Protein AF-A0ABD3GAK3-F1 (afdb_monomer)

InterPro domains:
  IPR001360 Glycoside hydrolase family 1 [PF00232] (16-98)
  IPR001360 Glycoside hydrolase family 1 [PTHR10353] (24-97)
  IPR017853 Glycoside hydrolase superfamily [SSF51445] (14-97)
  IPR033132 Glycosyl hydrolases family 1, N-terminal conserved site [PS00653] (23-37)

Secondary structure (DSSP, 8-state):
---------------GGGS-TTPPPEEE--HHHHS----S--STTS---SSTT-HHHHHHHHHHHHHHHT-SEEE----HHHH-TTSS-SS--HHHH-

Nearest PDB structures (foldseek):
  1wcg-assembly2_B  TM=8.698E-01  e=4.087E-07  Brevicoryne brassicae
  5cg0-assembly3_F  TM=8.748E-01  e=8.775E-07  Spodoptera frugiperda
  8in1-assembly2_B  TM=8.672E-01  e=1.640E-06  Aplysia kurodai
  5gnx-assembly1_B  TM=8.521E-01  e=1.530E-06  metagenome
  2e40-assembly1_A  TM=8.485E-01  e=6.982E-05  Phanerodontia chrysosporium

Foldseek 3Di:
DDDDDPDDDDPPPDDPVVDPPPDFFEDEDECLQAQACFPFQPDPVSDGSNPRNNCVVVVVVVVVVRVVVPGPDYYYDQDCCQQPVVSPPPHGDVVSVD

Organism: NCBI:txid122646

pLDDT: mean 84.59, std 15.55, range [32.66, 97.12]

Structure (mmCIF, N/CA/C/O backbone):
data_AF-A0ABD3GAK3-F1
#
_entry.id   AF-A0ABD3GAK3-F1
#
loop_
_atom_site.group_PDB
_atom_site.id
_atom_site.type_symbol
_atom_site.label_atom_id
_atom_site.label_alt_id
_atom_site.label_comp_id
_atom_site.label_asym_id
_atom_site.label_entity_id
_atom_site.label_seq_id
_atom_site.pdbx_PDB_ins_code
_atom_site.Cartn_x
_atom_site.Cartn_y
_atom_site.Cartn_z
_atom_site.occupancy
_atom_site.B_iso_or_equiv
_atom_site.auth_seq_id
_atom_site.auth_comp_id
_atom_site.auth_asym_id
_atom_site.auth_atom_id
_atom_site.pdbx_PDB_model_num
ATOM 1 N N . MET A 1 1 ? -44.030 40.376 13.162 1.00 38.03 1 MET A N 1
ATOM 2 C CA . MET A 1 1 ? -42.704 39.820 12.826 1.00 38.03 1 MET A CA 1
ATOM 3 C C . MET A 1 1 ? -42.669 38.407 13.383 1.00 38.03 1 MET A C 1
ATOM 5 O O . MET A 1 1 ? -42.606 38.245 14.592 1.00 38.03 1 MET A O 1
ATOM 9 N N . LEU A 1 2 ? -42.896 37.410 12.529 1.00 32.66 2 LEU A N 1
ATOM 10 C CA . LEU A 1 2 ? -42.962 36.000 12.914 1.00 32.66 2 LEU A CA 1
ATOM 11 C C . LEU A 1 2 ? -41.574 35.401 12.661 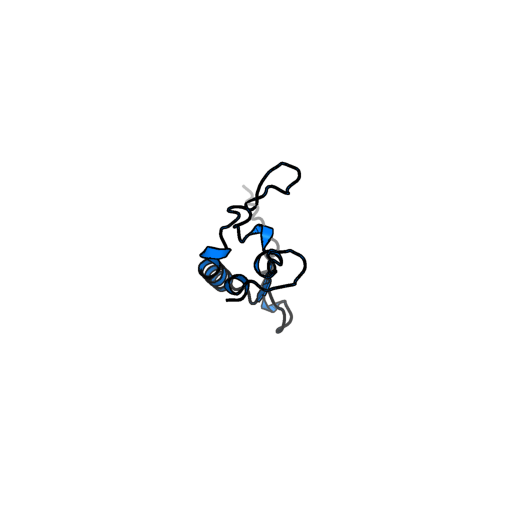1.00 32.66 2 LEU A C 1
ATOM 13 O O . LEU A 1 2 ? -41.163 35.300 11.508 1.00 32.66 2 LEU A O 1
ATOM 17 N N . PHE A 1 3 ? -40.831 35.071 13.717 1.00 39.47 3 PHE A N 1
ATOM 18 C CA . PHE A 1 3 ? -39.589 34.310 13.582 1.00 39.47 3 PHE A CA 1
ATOM 19 C C . PHE A 1 3 ? -39.952 32.830 13.425 1.00 39.47 3 PHE A C 1
ATOM 21 O O . PHE A 1 3 ? -40.423 32.197 14.366 1.00 39.47 3 PHE A O 1
ATOM 28 N N . LEU A 1 4 ? -39.762 32.294 12.220 1.00 41.50 4 LEU A N 1
ATOM 29 C CA . LEU A 1 4 ? -39.777 30.858 11.957 1.00 41.50 4 LEU A CA 1
ATOM 30 C C . LEU A 1 4 ? -38.407 30.299 12.352 1.00 41.50 4 LEU A C 1
ATOM 32 O O . LEU A 1 4 ? -37.429 30.483 11.632 1.00 41.50 4 LEU A O 1
ATOM 36 N N . THR A 1 5 ? -38.319 29.638 13.504 1.00 41.22 5 THR A N 1
ATOM 37 C CA . THR A 1 5 ? -37.172 28.792 13.841 1.00 41.22 5 THR A CA 1
ATOM 38 C C . THR A 1 5 ? -37.322 27.469 13.099 1.00 41.22 5 THR A C 1
ATOM 40 O O . THR A 1 5 ? -38.226 26.677 13.366 1.00 41.22 5 THR A O 1
ATOM 43 N N . THR A 1 6 ? -36.451 27.229 12.122 1.00 48.81 6 THR A N 1
ATOM 44 C CA . THR A 1 6 ? -36.355 25.934 11.450 1.00 48.81 6 THR A CA 1
ATOM 45 C C . THR A 1 6 ? -35.861 24.908 12.466 1.00 48.81 6 THR A C 1
ATOM 47 O O . THR A 1 6 ? -34.697 24.925 12.865 1.00 48.81 6 THR A O 1
ATOM 50 N N . LYS A 1 7 ? -36.750 24.024 12.925 1.00 48.88 7 LYS A N 1
ATOM 51 C CA . LYS A 1 7 ? -36.365 22.816 13.656 1.00 48.88 7 LYS A CA 1
ATOM 52 C C . LYS A 1 7 ? -35.566 21.946 12.683 1.00 48.88 7 LYS A C 1
ATOM 54 O O . LYS A 1 7 ? -36.150 21.387 11.758 1.00 48.88 7 LYS A O 1
ATOM 59 N N . SER A 1 8 ? -34.247 21.887 12.866 1.00 54.75 8 SER A N 1
ATOM 60 C CA . SER A 1 8 ? -33.407 20.879 12.220 1.00 54.75 8 SER A CA 1
ATOM 61 C C . SER A 1 8 ? -33.979 19.506 12.577 1.00 54.75 8 SER A C 1
ATOM 63 O O . SER A 1 8 ? -34.146 19.182 13.756 1.00 54.75 8 SER A O 1
ATOM 65 N N . LEU A 1 9 ? -34.399 18.753 11.565 1.00 58.69 9 LEU A N 1
ATOM 66 C CA . LEU A 1 9 ? -34.896 17.397 11.733 1.00 58.69 9 LEU A CA 1
ATOM 67 C C . LEU A 1 9 ? -33.673 16.478 11.764 1.00 58.69 9 LEU A C 1
ATOM 69 O O . LEU A 1 9 ? -33.139 16.166 10.713 1.00 58.69 9 LEU A O 1
ATOM 73 N N . ILE A 1 10 ? -33.258 16.100 12.977 1.00 57.34 10 ILE A N 1
ATOM 74 C CA . ILE A 1 10 ? -32.400 14.949 13.304 1.00 57.34 10 ILE A CA 1
ATOM 75 C C . ILE A 1 10 ? -31.130 14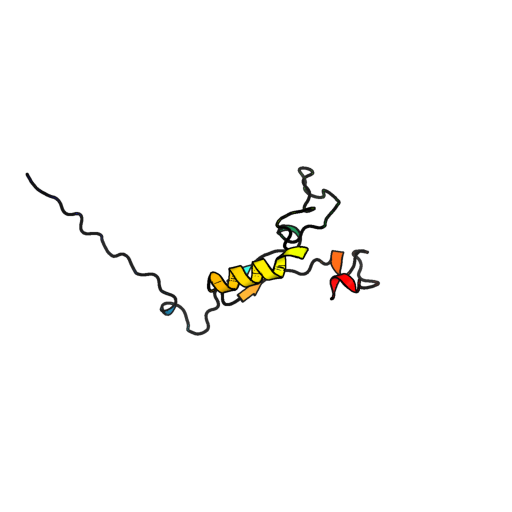.850 12.433 1.00 57.34 10 ILE A C 1
ATOM 77 O O . ILE A 1 10 ? -31.117 14.198 11.392 1.00 57.34 10 ILE A O 1
ATOM 81 N N . GLU A 1 11 ? -30.023 15.422 12.912 1.00 62.22 11 GLU A N 1
ATOM 82 C CA . GLU A 1 11 ? -28.697 14.898 12.565 1.00 62.22 11 GLU A CA 1
ATOM 83 C C . GLU A 1 11 ? -28.571 13.522 13.237 1.00 62.22 11 GLU A C 1
ATOM 85 O O . GLU A 1 11 ? -28.339 13.418 14.439 1.00 62.22 11 GLU A O 1
ATOM 90 N N . GLU A 1 12 ? -28.825 12.448 12.491 1.00 65.38 12 GLU A N 1
ATOM 91 C CA . GLU A 1 12 ? -28.443 11.101 12.916 1.00 65.38 12 GLU A CA 1
ATOM 92 C C . GLU A 1 12 ? -26.913 11.077 13.040 1.00 65.38 12 GLU A C 1
ATOM 94 O O . GLU A 1 12 ? -26.211 11.086 12.032 1.00 65.38 12 GLU A O 1
ATOM 99 N N . ASP A 1 13 ? -26.396 11.074 14.269 1.00 74.50 13 ASP A N 1
ATOM 100 C CA . ASP A 1 13 ? -24.958 11.028 14.547 1.00 74.50 13 ASP A CA 1
ATOM 101 C C . ASP A 1 13 ? -24.373 9.684 14.077 1.00 74.50 13 ASP A C 1
ATOM 103 O O . ASP A 1 13 ? -24.590 8.633 14.691 1.00 74.50 13 ASP A O 1
ATOM 107 N N . ILE A 1 14 ? -23.730 9.668 12.910 1.00 83.25 14 ILE A N 1
ATOM 108 C CA . ILE A 1 14 ? -23.154 8.454 12.325 1.00 83.25 14 ILE A CA 1
ATOM 109 C C . ILE A 1 14 ? -21.922 8.063 13.159 1.00 83.25 14 ILE A C 1
ATOM 111 O O . ILE A 1 14 ? -20.885 8.710 13.072 1.00 83.25 14 ILE A O 1
ATOM 115 N N . SER A 1 15 ? -22.029 6.975 13.934 1.00 88.69 15 SER A N 1
ATOM 116 C CA . SER A 1 15 ? -20.947 6.421 14.767 1.00 88.69 15 SER A CA 1
ATOM 117 C C . SER A 1 15 ? -20.550 5.010 14.316 1.00 88.69 15 SER A C 1
ATOM 119 O O . SER A 1 15 ? -21.382 4.247 13.812 1.00 88.69 15 SER A O 1
ATOM 121 N N . ARG A 1 16 ? -19.282 4.643 14.552 1.00 90.50 16 ARG A N 1
ATOM 122 C CA . ARG A 1 16 ? -18.728 3.296 14.318 1.00 90.50 16 ARG A CA 1
ATOM 123 C C . ARG A 1 16 ? -19.434 2.216 15.143 1.00 90.50 16 ARG A C 1
ATOM 125 O O . ARG A 1 16 ? -19.527 1.086 14.679 1.00 90.50 16 ARG A O 1
ATOM 132 N N . ASP A 1 17 ? -20.023 2.575 16.284 1.00 92.31 17 ASP A N 1
ATOM 133 C CA . ASP A 1 17 ? -20.782 1.651 17.146 1.00 92.31 17 ASP A CA 1
ATOM 134 C C . ASP A 1 17 ? -22.048 1.091 16.475 1.00 92.31 17 ASP A C 1
ATOM 136 O O . ASP A 1 17 ? -22.663 0.146 16.968 1.00 92.31 17 ASP A O 1
ATOM 140 N N . ARG A 1 18 ? -22.464 1.675 15.341 1.00 93.38 18 ARG A N 1
ATOM 141 C CA . ARG A 1 18 ? -23.588 1.177 14.536 1.00 93.38 18 ARG A CA 1
ATOM 142 C C . ARG A 1 18 ? -23.224 -0.052 13.688 1.00 93.38 18 ARG A C 1
ATOM 144 O O . ARG A 1 18 ? -24.120 -0.647 13.091 1.00 93.38 18 ARG A O 1
ATOM 151 N N . PHE A 1 19 ? -21.946 -0.418 13.604 1.00 94.12 19 PHE A N 1
ATOM 152 C CA . PHE A 1 19 ? -21.452 -1.567 12.842 1.00 94.12 19 PHE A CA 1
ATOM 153 C C . PHE A 1 19 ? -21.141 -2.753 13.772 1.00 94.12 19 PHE A C 1
ATOM 155 O O . PHE A 1 19 ? -20.951 -2.554 14.973 1.00 94.12 19 PHE A O 1
ATOM 162 N N . PRO A 1 20 ? -21.092 -3.996 13.252 1.00 96.31 20 PRO A N 1
ATOM 163 C CA . PRO A 1 20 ? -20.605 -5.143 14.018 1.00 96.31 20 PRO A CA 1
ATOM 164 C C . PRO A 1 20 ? -19.240 -4.866 14.663 1.00 96.31 20 PRO A C 1
ATOM 166 O O . PRO A 1 20 ? -18.406 -4.180 14.078 1.00 96.31 20 PRO A O 1
ATOM 169 N N . GLY A 1 21 ? -18.995 -5.417 15.855 1.00 93.50 21 GLY A N 1
ATOM 170 C CA . GLY A 1 21 ? -17.750 -5.166 16.597 1.00 93.50 21 GLY A CA 1
ATOM 171 C C . GLY A 1 21 ? -16.481 -5.691 15.910 1.00 93.50 21 GLY A C 1
ATOM 172 O O . GLY A 1 21 ? -15.381 -5.294 16.276 1.00 93.50 21 GLY A O 1
ATOM 173 N N . ASP A 1 22 ? -16.632 -6.568 14.920 1.00 94.50 22 ASP A N 1
ATOM 174 C CA . ASP A 1 22 ? -15.583 -7.121 14.062 1.00 94.50 22 ASP A CA 1
ATOM 175 C C . ASP A 1 22 ? -15.543 -6.475 12.664 1.00 94.50 22 ASP A C 1
ATOM 177 O O . ASP A 1 22 ? -14.803 -6.915 11.781 1.00 94.50 22 ASP A O 1
ATOM 181 N N . PHE A 1 23 ? -16.331 -5.422 12.439 1.00 96.19 23 PHE A N 1
ATOM 182 C CA . PHE A 1 23 ? -16.339 -4.712 11.171 1.00 96.19 23 PHE A CA 1
ATOM 183 C C . PHE A 1 23 ? -15.020 -3.960 10.959 1.00 96.19 23 PHE A C 1
ATOM 185 O O . PHE A 1 23 ? -14.568 -3.205 11.816 1.00 96.19 23 PHE A O 1
ATOM 192 N N . THR A 1 24 ? -14.422 -4.136 9.780 1.00 96.38 24 THR A N 1
ATOM 193 C CA . THR A 1 24 ? -13.150 -3.510 9.401 1.00 96.38 24 THR A CA 1
ATOM 194 C C . THR A 1 24 ? -13.398 -2.330 8.469 1.00 96.38 24 THR A C 1
ATOM 196 O O . THR A 1 24 ? -13.906 -2.507 7.359 1.00 96.38 24 THR A O 1
ATOM 199 N N . PHE A 1 25 ? -12.986 -1.133 8.876 1.00 96.06 25 PHE A N 1
ATOM 200 C CA . PHE A 1 25 ? -12.918 0.024 7.992 1.00 96.06 25 PHE A CA 1
ATOM 201 C C . PHE A 1 25 ? -11.518 0.113 7.413 1.00 96.06 25 PHE A C 1
ATOM 203 O O . PHE A 1 25 ? -10.543 0.237 8.143 1.00 96.06 25 PHE A O 1
ATOM 210 N N . GLY A 1 26 ? -11.402 0.078 6.094 1.00 96.12 26 GLY A N 1
ATOM 211 C CA . GLY A 1 26 ? -10.102 0.151 5.450 1.00 96.12 26 GLY A CA 1
ATOM 212 C C . GLY A 1 26 ? -10.103 1.001 4.199 1.00 96.12 26 GLY A C 1
ATOM 213 O O . GLY A 1 26 ? -11.149 1.407 3.691 1.00 96.12 26 GLY A O 1
ATOM 214 N N . CYS A 1 27 ? -8.903 1.221 3.684 1.00 96.19 27 CYS A N 1
ATOM 215 C CA . CYS A 1 27 ? -8.673 1.829 2.382 1.00 96.19 27 CYS A CA 1
ATOM 216 C C . CYS A 1 27 ? -8.003 0.826 1.432 1.00 96.19 27 CYS A C 1
ATOM 218 O O . CYS A 1 27 ? -7.499 -0.224 1.845 1.00 96.19 27 CYS A O 1
ATOM 220 N N . SER A 1 28 ? -8.071 1.098 0.129 1.00 96.38 28 SER A N 1
ATOM 221 C CA . SER A 1 28 ? -7.547 0.200 -0.901 1.00 96.38 28 SER A CA 1
ATOM 222 C C . SER A 1 28 ? -6.861 0.961 -2.023 1.00 96.38 28 SER A C 1
ATOM 224 O O . SER A 1 28 ? -7.399 1.950 -2.515 1.00 96.38 28 SER A O 1
ATOM 226 N N . THR A 1 29 ? -5.715 0.456 -2.464 1.00 95.56 29 THR A N 1
ATOM 227 C CA . THR A 1 29 ? -4.919 1.007 -3.568 1.00 95.56 29 THR A CA 1
ATOM 228 C C . THR A 1 29 ? -4.467 -0.104 -4.521 1.00 95.56 29 THR A C 1
ATOM 230 O O . THR A 1 29 ? -4.645 -1.299 -4.250 1.00 95.56 29 THR A O 1
ATOM 233 N N . ALA A 1 30 ? -3.911 0.285 -5.670 1.00 92.62 30 ALA A N 1
ATOM 234 C CA . ALA A 1 30 ? -3.271 -0.627 -6.611 1.00 92.62 30 ALA A CA 1
ATOM 235 C C . ALA A 1 30 ? -1.914 -0.071 -7.052 1.00 92.62 30 ALA A C 1
ATOM 237 O O . ALA A 1 30 ? -1.803 1.122 -7.327 1.00 92.62 30 ALA A O 1
ATOM 238 N N . ALA A 1 31 ? -0.925 -0.957 -7.178 1.00 91.38 31 ALA A N 1
ATOM 239 C CA . ALA A 1 31 ? 0.484 -0.644 -7.426 1.00 91.38 31 ALA A CA 1
ATOM 240 C C . ALA A 1 31 ? 0.669 0.395 -8.539 1.00 91.38 31 ALA A C 1
ATOM 242 O O . ALA A 1 31 ? 1.141 1.502 -8.299 1.00 91.38 31 ALA A O 1
ATOM 243 N N . TYR A 1 32 ? 0.165 0.097 -9.742 1.00 89.00 32 TYR A N 1
ATOM 244 C CA . TYR A 1 32 ? 0.309 0.980 -10.905 1.00 89.00 32 TYR A CA 1
ATOM 245 C C . TYR A 1 32 ? -0.313 2.375 -10.716 1.00 89.00 32 TYR A C 1
ATOM 247 O O . TYR A 1 32 ? 0.098 3.328 -11.372 1.00 89.00 32 TYR A O 1
ATOM 255 N N . GLN A 1 33 ? -1.317 2.504 -9.843 1.00 89.88 33 GLN A N 1
ATOM 256 C CA . GLN A 1 33 ? -2.012 3.770 -9.617 1.00 89.88 33 GLN A CA 1
ATOM 257 C C . GLN A 1 33 ? -1.269 4.689 -8.644 1.00 89.88 33 GLN A C 1
ATOM 259 O O . GLN A 1 33 ? -1.477 5.897 -8.719 1.00 89.88 33 GLN A O 1
ATOM 264 N N . ILE A 1 34 ? -0.450 4.142 -7.734 1.00 90.62 34 ILE A N 1
ATOM 265 C CA . ILE A 1 34 ? 0.124 4.917 -6.621 1.00 90.62 34 ILE A CA 1
ATOM 266 C C . ILE A 1 34 ? 1.649 4.838 -6.500 1.00 90.62 34 ILE A C 1
ATOM 268 O O . ILE A 1 34 ? 2.247 5.806 -6.036 1.00 90.62 34 ILE A O 1
ATOM 272 N N . GLU A 1 35 ? 2.284 3.734 -6.900 1.00 90.25 35 GLU A N 1
ATOM 273 C CA . GLU A 1 35 ? 3.694 3.470 -6.578 1.00 90.25 35 GLU A CA 1
ATOM 274 C C . GLU A 1 35 ? 4.644 4.361 -7.376 1.00 90.25 35 GLU A C 1
ATOM 276 O O . GLU A 1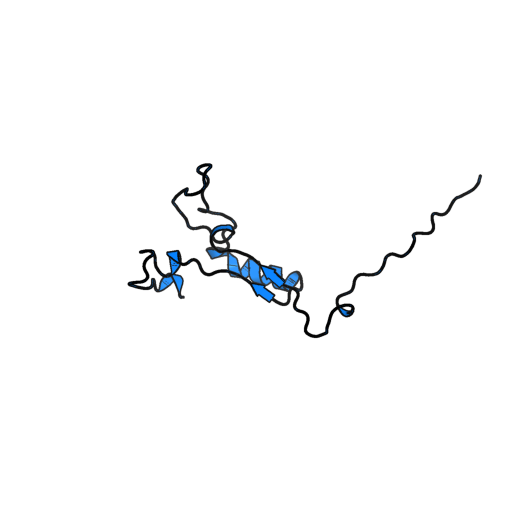 35 ? 5.539 4.964 -6.789 1.00 90.25 35 GLU A O 1
ATOM 281 N N . GLY A 1 36 ? 4.425 4.476 -8.688 1.00 85.31 36 GLY A N 1
ATOM 282 C CA . GLY A 1 36 ? 5.381 5.100 -9.603 1.00 85.31 36 GLY A CA 1
ATOM 283 C C . GLY A 1 36 ? 6.330 4.076 -10.244 1.00 85.31 36 GLY A C 1
ATOM 284 O O . GLY A 1 36 ? 6.089 2.872 -10.205 1.00 85.31 36 GLY A O 1
ATOM 285 N N . GLY A 1 37 ? 7.415 4.546 -10.865 1.00 77.44 37 GLY A N 1
ATOM 286 C CA . GLY A 1 37 ? 8.516 3.698 -11.345 1.00 77.44 37 GLY A CA 1
ATOM 287 C C . GLY A 1 37 ? 8.298 2.997 -12.690 1.00 77.44 37 GLY A C 1
ATOM 288 O O . GLY A 1 37 ? 9.120 2.172 -13.086 1.00 77.44 37 GLY A O 1
ATOM 289 N N . VAL A 1 38 ? 7.225 3.311 -13.427 1.00 74.62 38 VAL A N 1
ATOM 290 C CA . VAL A 1 38 ? 6.983 2.729 -14.759 1.00 74.62 38 VAL A CA 1
ATOM 291 C C . VAL A 1 38 ? 7.361 3.697 -15.877 1.00 74.62 38 VAL A C 1
ATOM 293 O O . VAL A 1 38 ? 6.682 4.694 -16.115 1.00 74.62 38 VAL A O 1
ATOM 296 N N . HIS A 1 39 ? 8.422 3.362 -16.611 1.00 64.88 39 HIS A N 1
ATOM 297 C CA . HIS A 1 39 ? 8.969 4.205 -17.678 1.00 64.88 39 HIS A CA 1
ATOM 298 C C . HIS A 1 39 ? 8.181 4.172 -18.998 1.00 64.88 39 HIS A C 1
ATOM 300 O O . HIS A 1 39 ? 8.320 5.084 -19.811 1.00 64.88 39 HIS A O 1
ATOM 306 N N . GLU A 1 40 ? 7.349 3.153 -19.233 1.00 64.50 40 GLU A N 1
ATOM 307 C CA . GLU A 1 40 ? 6.594 3.022 -20.484 1.00 64.50 40 GLU A CA 1
ATOM 308 C C . GLU A 1 40 ? 5.136 3.481 -20.340 1.00 64.50 40 GLU A C 1
ATOM 310 O O . GLU A 1 40 ? 4.370 2.967 -19.519 1.00 64.50 40 GLU A O 1
ATOM 315 N N . GLY A 1 41 ? 4.729 4.421 -21.199 1.00 62.34 41 GLY A N 1
ATOM 316 C CA . GL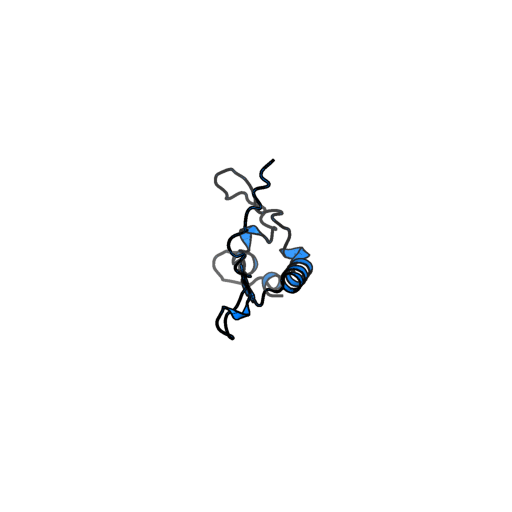Y A 1 41 ? 3.338 4.848 -21.351 1.00 62.34 41 GLY A CA 1
ATOM 317 C C . GLY A 1 41 ? 2.525 3.789 -22.076 1.00 62.34 41 GLY A C 1
ATOM 318 O O . GLY A 1 41 ? 2.504 3.743 -23.302 1.00 62.34 41 GLY A O 1
ATOM 319 N N . ARG A 1 42 ? 1.873 2.911 -21.310 1.00 66.06 42 ARG A N 1
ATOM 320 C CA . ARG A 1 42 ? 0.964 1.874 -21.832 1.00 66.06 42 ARG A CA 1
ATOM 321 C C . ARG A 1 42 ? -0.513 2.241 -21.670 1.00 66.06 42 ARG A C 1
ATOM 323 O O . ARG A 1 42 ? -1.386 1.422 -21.948 1.00 66.06 42 ARG A O 1
ATOM 330 N N . ILE A 1 43 ? -0.789 3.462 -21.216 1.00 76.81 43 ILE A N 1
ATOM 331 C CA . ILE A 1 43 ? -2.138 4.021 -21.137 1.00 76.81 43 ILE A CA 1
ATOM 332 C C . ILE A 1 43 ? -2.529 4.517 -22.535 1.00 76.81 43 ILE A C 1
ATOM 334 O O . ILE A 1 43 ? -1.692 5.032 -23.273 1.00 76.81 43 ILE A O 1
ATOM 338 N N . LEU A 1 44 ? -3.801 4.346 -22.910 1.00 80.62 44 LEU A N 1
ATOM 339 C CA . LEU A 1 44 ? -4.321 4.672 -24.245 1.00 80.62 44 LEU A CA 1
ATOM 340 C C . LEU A 1 44 ? -4.026 6.118 -24.686 1.00 80.62 44 LEU A C 1
ATOM 342 O O . LEU A 1 44 ? -3.856 6.373 -25.874 1.00 80.62 44 LEU A O 1
ATOM 346 N N . ASP A 1 45 ? -3.973 7.052 -23.740 1.00 86.06 45 ASP A N 1
ATOM 347 C CA . ASP A 1 45 ? -3.710 8.474 -23.975 1.00 86.06 45 ASP A CA 1
ATOM 348 C C . ASP A 1 45 ? -2.212 8.840 -23.981 1.00 86.06 45 ASP A C 1
ATOM 350 O O . ASP A 1 45 ? -1.864 10.010 -24.139 1.00 86.06 45 ASP A O 1
ATOM 354 N N . GLY A 1 46 ? -1.321 7.857 -23.821 1.00 80.38 46 GLY A N 1
ATOM 355 C CA . GLY A 1 46 ? 0.128 8.050 -23.767 1.00 80.38 46 GLY A CA 1
ATOM 356 C C . GLY A 1 46 ? 0.657 8.557 -22.421 1.00 80.38 46 GLY A C 1
ATOM 357 O O . GLY A 1 46 ? 1.858 8.807 -22.307 1.00 80.38 46 GLY A O 1
ATOM 358 N N . SER A 1 47 ? -0.193 8.702 -21.399 1.00 83.44 47 SER A N 1
ATOM 359 C CA . SER A 1 47 ? 0.252 9.025 -20.040 1.00 83.44 47 SER A CA 1
ATOM 360 C C . SER A 1 47 ? 1.021 7.860 -19.392 1.00 83.44 47 SER A C 1
ATOM 362 O O . SER A 1 47 ? 0.979 6.712 -19.850 1.00 83.44 47 SER A O 1
ATOM 364 N N . THR A 1 48 ? 1.781 8.160 -18.332 1.00 83.81 48 THR A N 1
ATOM 365 C CA . THR A 1 48 ? 2.652 7.189 -17.648 1.00 83.81 48 THR A CA 1
ATOM 366 C C . THR A 1 48 ? 2.400 7.190 -16.144 1.00 83.81 48 THR A C 1
ATOM 368 O O . THR A 1 48 ? 2.210 8.244 -15.537 1.00 83.81 48 THR A O 1
ATOM 371 N N . GLY A 1 49 ? 2.489 6.011 -15.531 1.00 80.88 49 GLY A N 1
ATOM 372 C CA . GLY A 1 49 ? 2.601 5.845 -14.081 1.00 80.88 49 GLY A CA 1
ATOM 373 C C . GLY A 1 49 ? 4.039 6.012 -13.571 1.00 80.88 49 GLY A C 1
ATOM 374 O O . GLY A 1 49 ? 4.429 5.307 -12.653 1.00 80.88 49 GLY A O 1
ATOM 375 N N . ASN A 1 50 ? 4.865 6.870 -14.186 1.00 84.19 50 ASN A N 1
ATOM 376 C CA . ASN A 1 50 ? 6.288 6.985 -13.831 1.00 84.19 50 ASN A CA 1
ATOM 377 C C . ASN A 1 50 ? 6.509 7.601 -12.439 1.00 84.19 50 ASN A C 1
ATOM 379 O O . ASN A 1 50 ? 7.442 7.217 -11.746 1.00 84.19 50 ASN A O 1
ATOM 383 N N . ILE A 1 51 ? 5.653 8.542 -12.028 1.00 84.94 51 ILE A N 1
ATOM 384 C CA . ILE A 1 51 ? 5.701 9.161 -10.690 1.00 84.94 51 ILE A CA 1
ATOM 385 C C . ILE A 1 51 ? 4.483 8.739 -9.859 1.00 84.94 51 ILE A C 1
ATOM 387 O O . ILE A 1 51 ? 4.647 8.293 -8.732 1.00 84.94 51 ILE A O 1
ATOM 391 N N . ALA A 1 52 ? 3.268 8.830 -10.420 1.00 89.00 52 ALA A N 1
ATOM 392 C CA . ALA A 1 52 ? 2.019 8.565 -9.695 1.00 89.00 52 ALA A CA 1
ATOM 393 C C . ALA A 1 52 ? 1.945 9.362 -8.369 1.00 89.00 52 ALA A C 1
ATOM 395 O O . ALA A 1 52 ? 2.094 10.585 -8.397 1.00 89.00 52 ALA A O 1
ATOM 396 N N . CYS A 1 53 ? 1.722 8.691 -7.233 1.00 91.69 53 CYS A N 1
ATOM 397 C CA . CYS A 1 53 ? 1.774 9.284 -5.891 1.00 91.69 53 CYS A CA 1
ATOM 398 C C . CYS A 1 53 ? 3.139 9.102 -5.207 1.00 91.69 53 CYS A C 1
ATOM 400 O O . CYS A 1 53 ? 3.310 9.574 -4.086 1.00 91.69 53 CYS A O 1
ATOM 402 N N . ASP A 1 54 ? 4.102 8.454 -5.873 1.00 92.25 54 ASP A N 1
ATOM 403 C CA . ASP A 1 54 ? 5.432 8.131 -5.344 1.00 92.25 54 ASP A CA 1
ATOM 404 C C . ASP A 1 54 ? 5.395 7.259 -4.072 1.00 92.25 54 ASP A C 1
ATOM 406 O O . ASP A 1 54 ? 6.290 7.304 -3.226 1.00 92.25 54 ASP A O 1
ATOM 410 N N . SER A 1 55 ? 4.343 6.445 -3.928 1.00 92.12 55 SER A N 1
ATOM 411 C CA . SER A 1 55 ? 4.139 5.593 -2.750 1.00 92.12 55 SER A 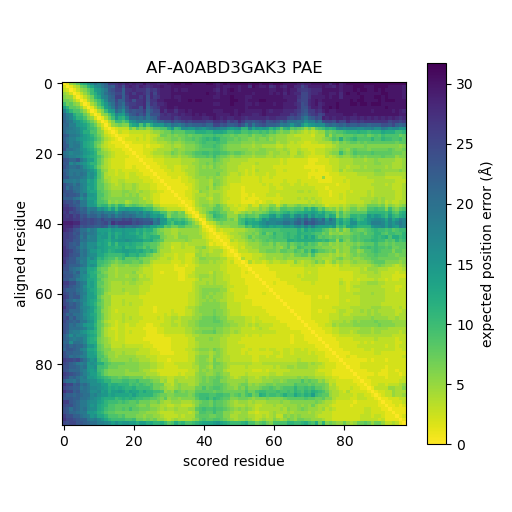CA 1
ATOM 412 C C . SER A 1 55 ? 5.234 4.529 -2.609 1.00 92.12 55 SER A C 1
ATOM 414 O O . SER A 1 55 ? 5.528 4.099 -1.500 1.00 92.12 55 SER A O 1
ATOM 416 N N . TYR A 1 56 ? 5.936 4.176 -3.695 1.00 89.94 56 TYR A N 1
ATOM 417 C CA . TYR A 1 56 ? 7.102 3.289 -3.626 1.00 89.94 56 TYR A CA 1
ATOM 418 C C . TYR A 1 56 ? 8.184 3.820 -2.670 1.00 89.94 56 TYR A C 1
ATOM 420 O O . TYR A 1 56 ? 8.776 3.061 -1.907 1.00 89.94 56 TYR A O 1
ATOM 428 N N . HIS A 1 57 ? 8.406 5.137 -2.657 1.00 92.56 57 HIS A N 1
ATOM 429 C CA . HIS A 1 57 ? 9.380 5.774 -1.768 1.00 92.56 57 HIS A CA 1
ATOM 430 C C . HIS A 1 57 ? 8.748 6.319 -0.479 1.00 92.56 57 HIS A C 1
ATOM 432 O O . HIS A 1 57 ? 9.458 6.534 0.502 1.00 92.56 57 HIS A O 1
ATOM 438 N N . LYS A 1 58 ? 7.429 6.553 -0.476 1.00 94.25 58 LYS A N 1
ATOM 439 C CA . LYS A 1 58 ? 6.702 7.243 0.604 1.00 94.25 58 LYS A CA 1
ATOM 440 C C . LYS A 1 58 ? 5.710 6.371 1.367 1.00 94.25 58 LYS A C 1
ATOM 442 O O . LYS A 1 58 ? 4.942 6.894 2.169 1.00 94.25 58 LYS A O 1
ATOM 447 N N . TYR A 1 59 ? 5.748 5.052 1.187 1.00 93.00 59 TYR A N 1
ATOM 448 C CA . TYR A 1 59 ? 4.793 4.138 1.820 1.00 93.00 59 TYR A CA 1
ATOM 449 C C . TYR A 1 59 ? 4.704 4.314 3.344 1.00 93.00 59 TYR A C 1
ATOM 451 O O . TYR A 1 59 ? 3.639 4.117 3.921 1.00 93.0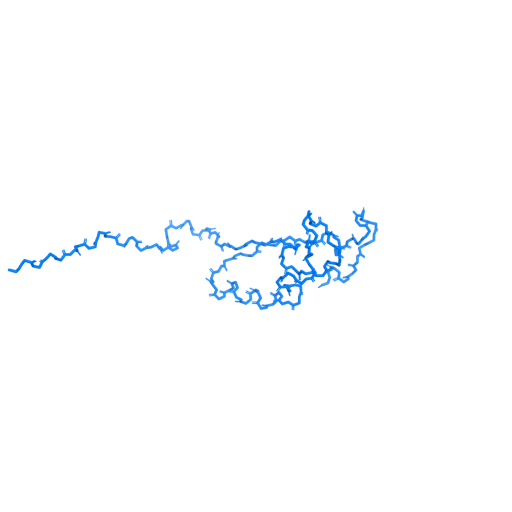0 59 TYR A O 1
ATOM 459 N N . GLN A 1 60 ? 5.802 4.691 4.007 1.00 95.94 60 GLN A N 1
ATOM 460 C CA . GLN A 1 60 ? 5.806 4.911 5.451 1.00 95.94 60 GLN A CA 1
ATOM 461 C C . GLN A 1 60 ? 4.918 6.101 5.842 1.00 95.94 60 GLN A C 1
ATOM 463 O O . GLN A 1 60 ? 4.139 5.995 6.784 1.00 95.94 60 GLN A O 1
ATOM 468 N N . GLU A 1 61 ? 4.985 7.196 5.079 1.00 96.56 61 GLU A N 1
ATOM 469 C CA . GLU A 1 61 ? 4.119 8.364 5.264 1.00 96.56 61 GLU A CA 1
ATOM 470 C C . GLU A 1 61 ? 2.655 8.000 4.978 1.00 96.56 61 GLU A C 1
ATOM 472 O O . GLU A 1 61 ? 1.762 8.387 5.731 1.00 96.56 61 GLU A O 1
ATOM 477 N N . ASP A 1 62 ? 2.405 7.202 3.935 1.00 95.38 62 ASP A N 1
ATOM 478 C CA . ASP A 1 62 ? 1.057 6.733 3.600 1.00 95.38 62 ASP A CA 1
ATOM 479 C C . ASP A 1 62 ? 0.454 5.884 4.733 1.00 95.38 62 ASP A C 1
ATOM 481 O O . ASP A 1 62 ? -0.697 6.092 5.122 1.00 95.38 62 ASP A O 1
ATOM 485 N N . VAL A 1 63 ? 1.228 4.957 5.309 1.00 95.44 63 VAL A N 1
ATOM 486 C CA . VAL A 1 63 ? 0.798 4.121 6.445 1.00 95.44 63 VAL A CA 1
ATOM 487 C C . VAL A 1 63 ? 0.519 4.970 7.684 1.00 95.44 63 VAL A C 1
ATOM 489 O O . VAL A 1 63 ? -0.494 4.756 8.359 1.00 95.44 63 VAL A O 1
ATOM 492 N N . ASP A 1 64 ? 1.363 5.963 7.961 1.00 96.75 64 ASP A N 1
ATOM 493 C CA . ASP A 1 64 ? 1.164 6.876 9.087 1.00 96.75 64 ASP A CA 1
ATOM 494 C C . ASP A 1 64 ? -0.137 7.681 8.922 1.00 96.75 64 ASP A C 1
ATOM 496 O O . ASP A 1 64 ? -0.916 7.812 9.872 1.00 96.75 64 ASP A O 1
ATOM 500 N N . LEU A 1 65 ? -0.435 8.160 7.709 1.00 96.00 65 LEU A N 1
ATOM 501 C CA . LEU A 1 65 ? -1.682 8.869 7.406 1.00 96.00 65 LEU A CA 1
ATOM 502 C C . LEU A 1 65 ? -2.917 7.970 7.543 1.00 96.00 65 LEU A C 1
ATOM 504 O O . LEU A 1 65 ? -3.924 8.399 8.109 1.00 96.00 65 LEU A O 1
ATOM 508 N N . ILE A 1 66 ? -2.851 6.722 7.076 1.00 95.81 66 ILE A N 1
ATOM 509 C CA . ILE A 1 66 ? -3.940 5.738 7.212 1.00 95.81 66 ILE A CA 1
ATOM 510 C C . ILE A 1 66 ? -4.264 5.495 8.691 1.00 95.81 66 ILE A C 1
ATOM 512 O O . ILE A 1 66 ? -5.439 5.449 9.071 1.00 95.81 66 ILE A O 1
ATOM 516 N N . ASN A 1 67 ? -3.231 5.410 9.529 1.00 94.81 67 ASN A N 1
ATOM 517 C CA . ASN A 1 67 ? -3.381 5.273 10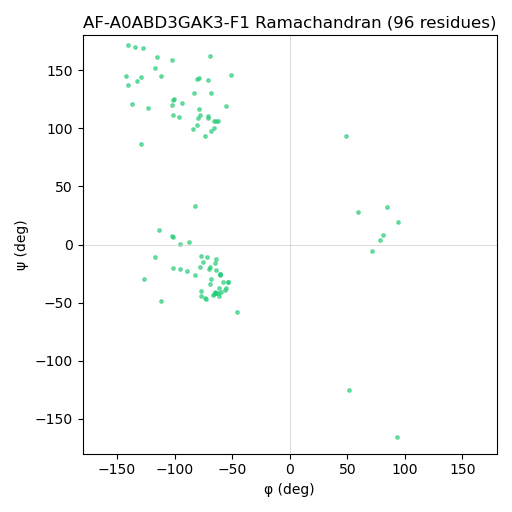.971 1.00 94.81 67 ASN A CA 1
ATOM 518 C C . ASN A 1 67 ? -4.000 6.532 11.608 1.00 94.81 67 ASN A C 1
ATOM 520 O O . ASN A 1 67 ? -4.918 6.420 12.418 1.00 94.81 67 ASN A O 1
ATOM 524 N N . VAL A 1 68 ? -3.568 7.735 11.206 1.00 96.75 68 VAL A N 1
ATOM 525 C CA . VAL A 1 68 ? -4.137 9.010 11.696 1.00 96.75 68 VAL A CA 1
ATOM 526 C C . VAL A 1 68 ? -5.620 9.155 11.342 1.00 96.75 68 VAL A C 1
ATOM 528 O O . VAL A 1 68 ? -6.396 9.660 12.152 1.00 96.75 68 VAL A O 1
ATOM 531 N N . VAL A 1 69 ? -6.032 8.700 10.157 1.00 95.62 69 VAL A N 1
ATOM 532 C CA . VAL A 1 69 ? -7.442 8.707 9.730 1.00 95.62 69 VAL A CA 1
ATOM 533 C C . VAL A 1 69 ? -8.291 7.696 10.520 1.00 95.62 69 VAL A C 1
ATOM 535 O O . VAL A 1 69 ? -9.510 7.849 10.599 1.00 95.62 69 VAL A O 1
ATOM 538 N N . GLY A 1 70 ? -7.668 6.698 11.153 1.00 94.88 70 GLY A N 1
ATOM 539 C CA . GLY A 1 70 ? -8.356 5.692 11.965 1.00 94.88 70 GLY A CA 1
ATOM 540 C C . GLY A 1 70 ? -8.918 4.526 11.150 1.00 94.88 70 GLY A C 1
ATOM 541 O O . GLY A 1 70 ? -9.974 3.982 11.491 1.00 94.88 70 GLY A O 1
ATOM 542 N N . PHE A 1 71 ? -8.249 4.160 10.054 1.00 96.06 71 PHE A N 1
ATOM 543 C CA . PHE A 1 71 ? -8.537 2.913 9.349 1.00 96.06 71 PHE A CA 1
ATOM 544 C C . PHE A 1 71 ? -7.902 1.717 10.063 1.00 96.06 71 PHE A C 1
ATOM 546 O O . PHE A 1 71 ? -6.784 1.787 10.562 1.00 96.06 71 PHE A O 1
ATOM 553 N N . ASP A 1 72 ? -8.612 0.596 10.045 1.00 95.19 72 ASP A N 1
ATOM 554 C CA . ASP A 1 72 ? -8.199 -0.676 10.639 1.00 95.19 72 ASP A CA 1
ATOM 555 C C . ASP A 1 72 ? -7.400 -1.540 9.652 1.00 95.19 72 ASP A C 1
ATOM 557 O O . ASP A 1 72 ? -6.661 -2.436 10.056 1.00 95.19 72 ASP A O 1
ATOM 561 N N . ALA A 1 73 ? -7.568 -1.305 8.345 1.00 96.44 73 ALA A N 1
ATOM 562 C CA . ALA A 1 73 ? -6.920 -2.091 7.302 1.00 96.44 73 ALA A CA 1
ATOM 563 C C . ALA A 1 73 ? -6.470 -1.250 6.104 1.00 96.44 73 ALA A C 1
ATOM 565 O O . ALA A 1 73 ? -7.159 -0.333 5.649 1.00 96.44 73 ALA A O 1
ATOM 566 N N . TYR A 1 74 ? -5.340 -1.656 5.528 1.00 96.94 74 TYR A N 1
ATOM 567 C CA . TYR A 1 74 ? -4.851 -1.159 4.252 1.00 96.94 74 TYR A CA 1
ATOM 568 C C . TYR A 1 74 ? -4.656 -2.318 3.279 1.00 96.94 74 TYR A C 1
ATOM 570 O O . TYR A 1 74 ? -3.854 -3.221 3.513 1.00 96.94 74 TYR A O 1
ATOM 578 N N . ARG A 1 75 ? -5.408 -2.303 2.178 1.00 97.12 75 ARG A N 1
ATOM 579 C CA . ARG A 1 75 ? -5.266 -3.272 1.091 1.00 97.12 75 ARG A CA 1
ATOM 580 C C . ARG A 1 75 ? -4.483 -2.641 -0.053 1.00 97.12 75 ARG A C 1
ATOM 582 O O . ARG A 1 75 ? -4.938 -1.671 -0.648 1.00 97.12 75 ARG A O 1
ATOM 589 N N . PHE A 1 76 ? -3.398 -3.279 -0.459 1.00 95.44 76 PHE A N 1
ATOM 590 C CA . PHE A 1 76 ? -2.646 -2.921 -1.659 1.00 95.44 76 PHE A CA 1
ATOM 591 C C . PHE A 1 76 ? -2.450 -4.153 -2.552 1.00 95.44 76 PHE A C 1
ATOM 593 O O . PHE A 1 76 ? -2.766 -5.282 -2.166 1.00 95.44 76 PHE A O 1
ATOM 600 N N . SER A 1 77 ? -1.977 -3.939 -3.777 1.00 95.00 77 SER A N 1
ATOM 601 C CA . SER A 1 77 ? -1.594 -5.012 -4.701 1.00 95.00 77 SER A CA 1
ATOM 602 C C . SER A 1 77 ? -0.089 -4.996 -4.906 1.00 95.00 77 SER A C 1
ATOM 604 O O . SER A 1 77 ? 0.469 -3.916 -5.032 1.00 95.00 77 SER A O 1
ATOM 606 N N . ILE A 1 78 ? 0.535 -6.157 -5.064 1.00 92.00 78 ILE A N 1
ATOM 607 C CA . ILE A 1 78 ? 1.957 -6.251 -5.409 1.00 92.00 78 ILE A CA 1
ATOM 608 C C . ILE A 1 78 ? 2.120 -6.109 -6.925 1.00 92.00 78 ILE A C 1
ATOM 610 O O . ILE A 1 78 ? 1.436 -6.795 -7.693 1.00 92.00 78 ILE A O 1
ATOM 614 N N . ALA A 1 79 ? 3.029 -5.241 -7.370 1.00 91.19 79 ALA A N 1
ATOM 615 C CA . ALA A 1 79 ? 3.351 -5.112 -8.785 1.00 91.19 79 ALA A CA 1
ATOM 616 C C . ALA A 1 79 ? 4.127 -6.345 -9.282 1.00 91.19 79 ALA A C 1
ATOM 618 O O . ALA A 1 79 ? 5.296 -6.547 -8.959 1.00 91.19 79 ALA A O 1
ATOM 619 N N . TRP A 1 80 ? 3.490 -7.159 -10.131 1.00 91.00 80 TRP A N 1
ATOM 620 C CA . TRP A 1 80 ? 4.112 -8.362 -10.700 1.00 91.00 80 TRP A CA 1
ATOM 621 C C . TRP A 1 80 ? 5.427 -8.059 -11.422 1.00 91.00 80 TRP A C 1
ATOM 623 O O . TRP A 1 80 ? 6.375 -8.823 -11.320 1.00 91.00 80 TRP A O 1
ATOM 633 N N . THR A 1 81 ? 5.501 -6.925 -12.115 1.00 88.62 81 THR A N 1
ATOM 634 C CA . THR A 1 81 ? 6.684 -6.485 -12.865 1.00 88.62 81 THR A CA 1
ATOM 635 C C . THR A 1 81 ? 7.856 -6.078 -11.975 1.00 88.62 81 THR A C 1
ATOM 637 O O . THR A 1 81 ? 8.984 -6.077 -12.454 1.00 88.62 81 THR A O 1
ATOM 640 N N . LEU A 1 82 ? 7.615 -5.745 -10.700 1.00 87.88 82 LEU A N 1
ATOM 641 C CA . LEU A 1 82 ? 8.691 -5.515 -9.733 1.00 87.88 82 LEU A CA 1
ATOM 642 C C . LEU A 1 82 ? 9.286 -6.841 -9.256 1.00 87.88 82 LEU A C 1
ATOM 644 O O . LEU A 1 82 ? 10.503 -6.948 -9.150 1.00 87.88 82 LEU A O 1
ATOM 648 N N . ILE A 1 83 ? 8.441 -7.855 -9.027 1.00 91.06 83 ILE A N 1
ATOM 649 C CA . ILE A 1 83 ? 8.880 -9.195 -8.610 1.00 91.06 83 ILE A CA 1
ATOM 650 C C . ILE A 1 83 ? 9.520 -9.950 -9.774 1.00 91.06 83 ILE A C 1
ATOM 652 O O . ILE A 1 83 ? 10.582 -10.536 -9.621 1.00 91.06 83 ILE A O 1
ATOM 656 N N . PHE A 1 84 ? 8.887 -9.930 -10.942 1.00 92.94 84 PHE A N 1
ATOM 657 C CA . PHE A 1 84 ? 9.312 -10.629 -12.148 1.00 92.94 84 PHE A CA 1
ATOM 658 C C . PHE 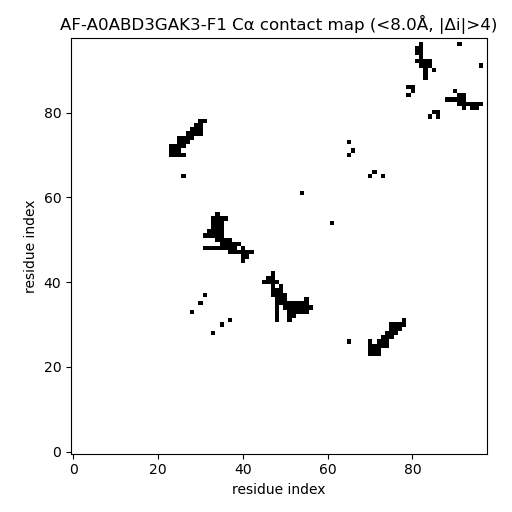A 1 84 ? 9.343 -9.649 -13.325 1.00 92.94 84 PHE A C 1
ATOM 660 O O . PHE A 1 84 ? 8.363 -9.540 -14.071 1.00 92.94 84 PHE A O 1
ATOM 667 N N . PRO A 1 85 ? 10.464 -8.932 -13.520 1.00 88.38 85 PRO A N 1
ATOM 668 C CA . PRO A 1 85 ? 10.606 -7.964 -14.609 1.00 88.38 85 PRO A CA 1
ATOM 669 C C . PRO A 1 85 ? 10.470 -8.583 -16.005 1.00 88.38 85 PRO A C 1
ATOM 671 O O . PRO A 1 85 ? 10.074 -7.904 -16.949 1.00 88.38 85 PRO A O 1
ATOM 674 N N . ASP A 1 86 ? 10.755 -9.883 -16.136 1.00 88.69 86 ASP A N 1
ATOM 675 C CA . ASP A 1 86 ? 10.553 -10.647 -17.370 1.00 88.69 86 ASP A CA 1
ATOM 676 C C . ASP A 1 86 ? 9.068 -10.914 -17.690 1.00 88.69 86 ASP A C 1
ATOM 678 O O . ASP A 1 86 ? 8.741 -11.368 -18.787 1.00 88.69 86 ASP A O 1
ATOM 682 N N . GLY A 1 87 ? 8.164 -10.643 -16.742 1.00 87.38 87 GLY A N 1
ATOM 683 C CA . GLY A 1 87 ? 6.719 -10.828 -16.856 1.00 87.38 87 GLY A CA 1
ATOM 684 C C . GLY A 1 87 ? 6.252 -12.286 -16.857 1.00 87.38 87 GLY A C 1
ATOM 685 O O . GLY A 1 87 ? 5.047 -12.527 -16.823 1.00 87.38 87 GLY A O 1
ATOM 686 N N . VAL A 1 88 ? 7.169 -13.256 -16.867 1.00 92.06 88 VAL A N 1
ATOM 687 C CA . VAL A 1 88 ? 6.864 -14.687 -17.044 1.00 92.06 88 VAL A CA 1
ATOM 688 C C . VAL A 1 88 ? 7.231 -15.540 -15.832 1.00 92.06 88 VAL A C 1
ATOM 690 O O . VAL A 1 88 ? 6.797 -16.687 -15.758 1.00 92.06 88 VAL A O 1
ATOM 693 N N . GLY A 1 89 ? 7.959 -14.989 -14.857 1.00 91.00 89 GLY A N 1
ATOM 694 C CA . GLY A 1 89 ? 8.132 -15.639 -13.559 1.00 91.00 89 GLY A CA 1
ATOM 695 C C . GLY A 1 89 ? 9.385 -16.502 -13.415 1.00 91.00 89 GLY A C 1
ATOM 696 O O . GLY A 1 89 ? 9.402 -17.373 -12.548 1.00 91.00 89 GLY A O 1
ATOM 697 N N . ASN A 1 90 ? 10.419 -16.324 -14.250 1.00 92.56 90 ASN A N 1
ATOM 698 C CA . ASN A 1 90 ? 11.573 -17.236 -14.227 1.00 92.56 90 ASN A CA 1
ATOM 699 C C . ASN A 1 90 ? 12.520 -16.979 -13.055 1.00 92.56 90 ASN A C 1
ATOM 701 O O . ASN A 1 90 ? 13.012 -17.922 -12.436 1.00 92.56 90 ASN A O 1
ATOM 705 N N . GLN A 1 91 ? 12.829 -15.709 -12.789 1.00 92.06 91 GLN A N 1
ATOM 706 C CA . GLN A 1 91 ? 13.746 -15.310 -11.725 1.00 92.06 91 GLN A CA 1
ATOM 707 C C . GLN A 1 91 ? 13.182 -14.103 -10.980 1.00 92.06 91 GLN A C 1
ATOM 709 O O . GLN A 1 91 ? 12.935 -13.075 -11.615 1.00 92.06 91 GLN A O 1
ATOM 714 N N . PRO A 1 92 ? 12.962 -14.212 -9.659 1.00 93.81 92 PRO A N 1
ATOM 715 C CA . PRO A 1 92 ? 12.490 -13.084 -8.883 1.00 93.81 92 PRO A CA 1
ATOM 716 C C . PRO A 1 92 ? 13.600 -12.042 -8.730 1.00 93.81 92 PRO A C 1
ATOM 718 O O . PRO A 1 92 ? 14.763 -12.387 -8.514 1.00 93.81 92 PRO A O 1
ATOM 721 N N . ASN A 1 93 ? 13.225 -10.771 -8.797 1.00 92.06 93 ASN A N 1
ATOM 722 C CA . ASN A 1 93 ? 14.066 -9.646 -8.428 1.00 92.06 93 ASN A CA 1
ATOM 723 C C . ASN A 1 93 ? 14.086 -9.506 -6.893 1.00 92.06 93 ASN A C 1
ATOM 725 O O . ASN A 1 93 ? 13.037 -9.223 -6.308 1.00 92.06 93 ASN A O 1
ATOM 729 N N . PRO A 1 94 ? 15.246 -9.66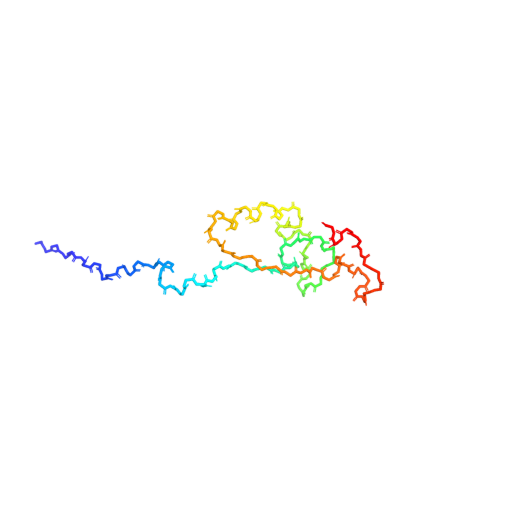9 -6.226 1.00 93.19 94 PRO A N 1
ATOM 730 C CA . PRO A 1 94 ? 15.344 -9.521 -4.777 1.00 93.19 94 PRO A CA 1
ATOM 731 C C . PRO A 1 94 ? 14.908 -8.145 -4.267 1.00 93.19 94 PRO A C 1
ATOM 733 O O . PRO A 1 94 ? 14.339 -8.071 -3.185 1.00 93.19 94 PRO A O 1
ATOM 736 N N . GLU A 1 95 ? 15.122 -7.074 -5.040 1.00 88.69 95 GLU A N 1
ATOM 737 C CA . GLU A 1 95 ? 14.717 -5.716 -4.646 1.00 88.69 95 GLU A CA 1
ATOM 738 C C . GLU A 1 95 ? 13.195 -5.543 -4.618 1.00 88.69 95 GLU A C 1
ATOM 740 O O . GLU A 1 95 ? 12.691 -4.777 -3.813 1.00 88.69 95 GLU A O 1
ATOM 745 N N . GLY A 1 96 ? 12.449 -6.278 -5.450 1.00 85.06 96 GLY A N 1
ATOM 746 C CA . GLY A 1 96 ? 10.984 -6.251 -5.415 1.00 85.06 96 GLY A CA 1
ATOM 747 C C . GLY A 1 96 ? 10.381 -7.031 -4.240 1.00 85.06 96 GLY A C 1
ATOM 748 O O . GLY A 1 96 ? 9.192 -6.894 -3.966 1.00 85.06 96 GLY A O 1
ATOM 749 N N . LEU A 1 97 ? 11.175 -7.880 -3.577 1.00 88.12 97 LEU A N 1
ATOM 750 C CA . LEU A 1 97 ? 10.747 -8.726 -2.456 1.00 88.12 97 LEU A CA 1
ATOM 751 C C . LEU A 1 97 ? 11.155 -8.184 -1.078 1.00 88.12 97 LEU A C 1
ATOM 753 O O . LEU A 1 97 ? 10.610 -8.659 -0.080 1.00 88.12 97 LEU A O 1
ATOM 757 N N . ALA A 1 98 ? 12.156 -7.302 -1.031 1.00 77.81 98 ALA A N 1
ATOM 758 C CA . ALA A 1 98 ? 12.747 -6.758 0.191 1.00 77.81 98 ALA A CA 1
ATOM 759 C C . ALA A 1 98 ? 11.966 -5.545 0.707 1.00 77.81 98 ALA A C 1
ATOM 761 O O . ALA A 1 98 ? 11.862 -5.433 1.950 1.00 77.81 98 ALA A O 1
#

Radius of gyration: 22.06 Å; Cα contacts (8 Å, |Δi|>4): 106; chains: 1; bounding box: 58×57×41 Å

Mean predicted aligned error: 8.94 Å

Solvent-accessible surface area (backbone atoms only — not comparable to full-atom values): 6314 Å² total; per-residue (Å²): 137,85,86,83,78,81,77,80,80,71,86,76,81,86,56,77,85,81,47,65,96,84,65,78,52,59,54,76,58,46,35,73,70,31,27,29,79,35,90,67,50,83,45,95,86,59,51,59,34,42,49,60,70,38,35,71,84,39,46,69,59,53,52,52,50,43,52,74,75,65,44,77,42,79,46,72,47,84,51,60,57,49,33,13,73,84,73,76,67,88,60,75,38,67,81,55,74,109

Sequence (98 aa):
MLFLTTKSLIEEDISRDRFPGDFTFGCSTAAYQIEGGVHEGRILDGSTGNIACDSYHKYQEDVDLINVVGFDAYRFSIAWTLIFPDGVGNQPNPEGLA